Protein AF-A0A7W0R2A3-F1 (afdb_monomer_lite)

Radius of gyration: 16.64 Å; chains: 1; bounding box: 38×37×46 Å

Secondary structure (DSSP, 8-state):
-B-SGGGGSS-B--EEEE-S----GGGSS----EEEEEEETTTTEEEEEEBTTEEEEEE-S--SEEEETTEESSS--EEEEEE--TT-BEEEEE-S---TTS-EEEEEEETTTEEEEEEE-TTS---S-------HHHHHHHHTT------S-----B-EEE-

Sequence (163 aa):
YDITGANEQDPVKVGYWNIDEVRPSIDGGMRCTAHVFDIHQKEGIMTIAFYNGGVRVVDLKGLVGVSLGETQLSGGMKQIGFYQFSDSDSWAAKTPKIARDGDFFLYGNDLSRGMDIYHFDAGGEKSKNKGRFMSPTEAELYLSKNVGEIPADYEMVCLIPQR

Foldseek 3Di:
DDCPDPCVVPPDDFEDEDEQDDDDPPPVQAWQDWADKDAPPVLQWIWTQGAQFGIWIKRNLFQGAYYYAQRGQLTHIGTQEGDGDNRFGWRDWDWPDADPLRWTWIWTQGPPPGTWIWTDDSPPDDDPDPHHPDDPVRSVVSSVPDRDDDDDDDDHDYTHTDD

pLDDT: mean 70.13, std 18.55, range [33.22, 94.44]

Structure (mmCIF, N/CA/C/O backbone):
data_AF-A0A7W0R2A3-F1
#
_entry.id   AF-A0A7W0R2A3-F1
#
loop_
_atom_site.group_PDB
_atom_site.id
_atom_site.type_symbol
_atom_site.label_atom_id
_atom_site.label_alt_id
_atom_site.label_comp_id
_atom_site.label_asym_id
_atom_site.label_entity_id
_atom_site.label_seq_id
_atom_site.pdbx_PDB_ins_code
_atom_site.Cartn_x
_atom_site.Cartn_y
_atom_site.Cartn_z
_atom_site.occupancy
_atom_site.B_iso_or_equiv
_atom_site.auth_seq_id
_atom_site.auth_comp_id
_atom_site.auth_asym_id
_atom_site.auth_atom_id
_atom_site.pdbx_PDB_model_num
ATOM 1 N N . TYR A 1 1 ? -9.189 9.585 7.721 1.00 73.19 1 TYR A N 1
ATOM 2 C CA . TYR A 1 1 ? -10.124 10.443 8.470 1.00 73.19 1 TYR A CA 1
ATOM 3 C C . TYR A 1 1 ? -11.335 9.602 8.821 1.00 73.19 1 TYR A C 1
ATOM 5 O O . TYR A 1 1 ? -11.698 8.761 8.007 1.00 73.19 1 TYR A O 1
ATOM 13 N N . ASP A 1 2 ? -11.892 9.775 10.015 1.00 74.00 2 ASP A N 1
ATOM 14 C CA . ASP A 1 2 ? -13.226 9.287 10.355 1.00 74.00 2 ASP A CA 1
ATOM 15 C C . ASP A 1 2 ? -14.247 10.320 9.876 1.00 74.00 2 ASP A C 1
ATOM 17 O O . ASP A 1 2 ? -14.103 11.513 10.142 1.00 74.00 2 ASP A O 1
ATOM 21 N N . ILE A 1 3 ? -15.224 9.834 9.121 1.00 74.94 3 ILE A N 1
ATOM 22 C CA . ILE A 1 3 ? -16.306 10.611 8.514 1.00 74.94 3 ILE A CA 1
ATOM 23 C C . ILE A 1 3 ? -17.668 9.995 8.848 1.00 74.94 3 ILE A C 1
ATOM 25 O O . ILE A 1 3 ? -18.606 10.125 8.076 1.00 74.94 3 ILE A O 1
ATOM 29 N N . THR A 1 4 ? -17.772 9.235 9.939 1.00 76.38 4 THR A N 1
ATOM 30 C CA . THR A 1 4 ? -19.012 8.543 10.310 1.00 76.38 4 THR A CA 1
ATOM 31 C C . THR A 1 4 ? -19.891 9.395 11.230 1.00 76.38 4 THR A C 1
ATOM 33 O O . THR A 1 4 ? -19.407 10.080 12.132 1.00 76.38 4 THR A O 1
ATOM 36 N N . GLY A 1 5 ? -21.212 9.346 11.029 1.00 83.56 5 GLY A N 1
ATOM 37 C CA . GLY A 1 5 ? -22.185 9.983 11.921 1.00 83.56 5 GLY A CA 1
ATOM 38 C C . GLY A 1 5 ? -22.007 11.501 12.009 1.00 83.56 5 GLY A C 1
ATOM 39 O O . GLY A 1 5 ? -22.050 12.198 11.001 1.00 83.56 5 GLY A O 1
ATOM 40 N N . ALA A 1 6 ? -21.797 12.026 13.221 1.00 80.12 6 ALA A N 1
ATOM 41 C CA . ALA A 1 6 ? -21.587 13.462 13.433 1.00 80.12 6 ALA A CA 1
ATOM 42 C C . ALA A 1 6 ? -20.321 13.999 12.731 1.00 80.12 6 ALA A C 1
ATOM 44 O O . ALA A 1 6 ? -20.262 15.186 12.415 1.00 80.12 6 ALA A O 1
ATOM 45 N N . ASN A 1 7 ? -19.353 13.125 12.429 1.00 71.81 7 ASN A N 1
ATOM 46 C CA . ASN A 1 7 ? -18.084 13.481 11.790 1.00 71.81 7 ASN A CA 1
ATOM 47 C C . ASN A 1 7 ? -18.205 13.623 10.258 1.00 71.81 7 ASN A C 1
ATOM 49 O O . ASN A 1 7 ? -17.222 13.937 9.593 1.00 71.81 7 ASN A O 1
ATOM 53 N N . GLU A 1 8 ? -19.393 13.413 9.672 1.00 77.62 8 GLU A N 1
ATOM 54 C CA . GLU A 1 8 ? -19.632 13.640 8.236 1.00 77.62 8 GLU A CA 1
ATOM 55 C C . GLU A 1 8 ? -19.417 15.107 7.831 1.00 77.62 8 GLU A C 1
ATOM 57 O O . GLU A 1 8 ? -18.939 15.380 6.730 1.00 77.62 8 GLU A O 1
ATOM 62 N N . GLN A 1 9 ? -19.757 16.054 8.715 1.00 81.81 9 GLN A N 1
ATOM 63 C CA . GLN A 1 9 ? -19.600 17.496 8.467 1.00 81.81 9 GLN A CA 1
ATOM 64 C C . GLN A 1 9 ? -18.312 18.080 9.060 1.00 81.81 9 GLN A C 1
ATOM 66 O O . GLN A 1 9 ? -17.914 19.175 8.666 1.00 81.81 9 GLN A O 1
ATOM 71 N N . ASP A 1 10 ? -17.655 17.349 9.963 1.00 78.81 10 ASP A N 1
ATOM 72 C CA . ASP A 1 10 ? -16.367 17.724 10.553 1.00 78.81 10 ASP A CA 1
ATOM 73 C C . ASP A 1 10 ? -15.427 16.501 10.626 1.00 78.81 10 ASP A C 1
ATOM 75 O O . ASP A 1 10 ? -15.347 15.822 11.655 1.00 78.81 10 ASP A O 1
ATOM 79 N N . PRO A 1 11 ? -14.758 16.147 9.509 1.00 76.25 11 PRO A N 1
ATOM 80 C CA . PRO A 1 11 ? -13.908 14.963 9.430 1.00 76.25 11 PRO A CA 1
ATOM 81 C C . PRO A 1 11 ? -12.751 14.975 10.432 1.00 76.25 11 PRO A C 1
ATOM 83 O O . PRO A 1 11 ? -11.887 15.855 10.410 1.00 76.25 11 PRO A O 1
ATOM 86 N N . VAL A 1 12 ? -12.623 13.906 11.218 1.00 73.50 12 VAL A N 1
ATOM 87 C CA . VAL A 1 12 ? -11.567 13.789 12.235 1.00 73.50 12 VAL A CA 1
ATOM 88 C C . VAL A 1 12 ? -10.385 12.986 11.696 1.00 73.50 12 VAL A C 1
ATOM 90 O O . VAL A 1 12 ? -10.528 11.867 11.194 1.00 73.50 12 VAL A O 1
ATOM 93 N N . LYS A 1 13 ? -9.163 13.522 11.785 1.00 71.31 13 LYS A N 1
ATOM 94 C CA . LYS A 1 13 ? -7.964 12.776 11.367 1.00 71.31 13 LYS A CA 1
ATOM 95 C C . LYS A 1 13 ? -7.641 11.679 12.387 1.00 71.31 13 LYS A C 1
ATOM 97 O O . LYS A 1 13 ? -7.123 11.964 13.454 1.00 71.31 13 LYS A O 1
ATOM 102 N N . VAL A 1 14 ? -7.886 10.422 12.019 1.00 74.81 14 VAL A N 1
ATOM 103 C CA . VAL A 1 14 ? -7.613 9.252 12.882 1.00 74.81 14 VAL A CA 1
ATOM 104 C C . VAL A 1 14 ? -6.273 8.563 12.615 1.00 74.81 14 VAL A C 1
ATOM 106 O O . VAL A 1 14 ? -5.756 7.860 13.476 1.00 74.81 14 VAL A O 1
ATOM 109 N N . GLY A 1 15 ? -5.688 8.762 11.435 1.00 71.56 15 GLY A N 1
ATOM 110 C CA . GLY A 1 15 ? -4.447 8.093 11.075 1.00 71.56 15 GLY A CA 1
ATOM 111 C C . GLY A 1 15 ? -3.785 8.656 9.830 1.00 71.56 15 GLY A C 1
ATOM 112 O O . GLY A 1 15 ? -4.343 9.511 9.129 1.00 71.56 15 GLY A O 1
ATOM 113 N N . TYR A 1 16 ? -2.561 8.202 9.600 1.00 74.44 16 TYR A N 1
ATOM 114 C CA . TYR A 1 16 ? -1.698 8.641 8.518 1.00 74.44 16 TYR A CA 1
ATOM 115 C C . TYR A 1 16 ? -0.699 7.546 8.162 1.00 74.44 16 TYR A C 1
ATOM 117 O O . TYR A 1 16 ? -0.068 6.974 9.047 1.00 74.44 16 TYR A O 1
ATOM 125 N N . TRP A 1 17 ? -0.537 7.291 6.869 1.00 81.56 17 TRP A N 1
ATOM 126 C CA . TRP A 1 17 ? 0.492 6.403 6.352 1.00 81.56 17 TRP A CA 1
ATOM 127 C C . TRP A 1 17 ? 1.137 7.028 5.123 1.00 81.56 17 TRP A C 1
ATOM 129 O O . TRP A 1 17 ? 0.433 7.578 4.277 1.00 81.56 17 TRP A O 1
ATOM 139 N N . ASN A 1 18 ? 2.458 6.915 5.037 1.00 73.06 18 ASN A N 1
ATOM 140 C CA . ASN A 1 18 ? 3.249 7.195 3.841 1.00 73.06 18 ASN A CA 1
ATOM 141 C C . ASN A 1 18 ? 4.201 6.036 3.588 1.00 73.06 18 ASN A C 1
ATOM 143 O O . ASN A 1 18 ? 4.494 5.286 4.511 1.00 73.06 18 ASN A O 1
ATOM 147 N N . ILE A 1 19 ? 4.770 5.962 2.388 1.00 72.38 19 ILE A N 1
ATOM 148 C CA . ILE A 1 19 ? 6.002 5.200 2.170 1.00 72.38 19 ILE A CA 1
ATOM 149 C C . ILE A 1 19 ? 7.168 5.828 2.951 1.00 72.38 19 ILE A C 1
ATOM 151 O O . ILE A 1 19 ? 7.167 7.023 3.250 1.00 72.38 19 ILE A O 1
ATOM 155 N N . ASP A 1 20 ? 8.157 5.010 3.275 1.00 67.75 20 ASP A N 1
ATOM 156 C CA . ASP A 1 20 ? 9.419 5.387 3.920 1.00 67.75 20 ASP A CA 1
ATOM 157 C C . ASP A 1 20 ? 10.455 5.974 2.941 1.00 67.75 20 ASP A C 1
ATOM 159 O O . ASP A 1 20 ? 11.495 6.483 3.353 1.00 67.75 20 ASP A O 1
ATOM 163 N N . GLU A 1 21 ? 10.150 5.978 1.641 1.00 61.59 21 GLU A N 1
ATOM 164 C CA . GLU A 1 21 ? 10.982 6.597 0.613 1.00 61.59 21 GLU A CA 1
ATOM 165 C C . GLU A 1 21 ? 10.860 8.132 0.647 1.00 61.59 21 GLU A C 1
ATOM 167 O O . GLU A 1 21 ? 9.856 8.715 0.224 1.00 61.59 21 GLU A O 1
ATOM 172 N N . VAL A 1 22 ? 11.920 8.804 1.101 1.00 52.59 22 VAL A N 1
ATOM 173 C CA . VAL A 1 22 ? 12.036 10.268 1.081 1.00 52.59 22 VAL A CA 1
ATOM 174 C C . VAL A 1 22 ? 13.081 10.669 0.045 1.00 52.59 22 VAL A C 1
ATOM 176 O O . VAL A 1 22 ? 14.281 10.564 0.293 1.00 52.59 22 VAL A O 1
ATOM 179 N N . ARG A 1 23 ? 12.638 11.164 -1.117 1.00 49.84 23 ARG A N 1
ATOM 180 C CA . ARG A 1 23 ? 13.531 11.752 -2.128 1.00 49.84 23 ARG A CA 1
ATOM 181 C C . ARG A 1 23 ? 13.087 13.156 -2.531 1.00 49.84 23 ARG A C 1
ATOM 183 O O . ARG A 1 23 ? 11.888 13.387 -2.692 1.00 49.84 23 ARG A O 1
ATOM 190 N N . PRO A 1 24 ? 14.028 14.100 -2.710 1.00 43.16 24 PRO A N 1
ATOM 191 C CA . PRO A 1 24 ? 13.712 15.433 -3.203 1.00 43.16 24 PRO A CA 1
ATOM 192 C C . PRO A 1 24 ? 13.051 15.372 -4.591 1.00 43.16 24 PRO A C 1
ATOM 194 O O . PRO A 1 24 ? 13.579 14.749 -5.508 1.00 43.16 24 PRO A O 1
ATOM 197 N N . SER A 1 25 ? 11.923 16.062 -4.774 1.00 44.00 25 SER A N 1
ATOM 198 C CA . SER A 1 25 ? 11.195 16.138 -6.056 1.00 44.00 25 SER A CA 1
ATOM 199 C C . SER A 1 25 ? 11.831 17.100 -7.076 1.00 44.00 25 SER A C 1
ATOM 201 O O . SER A 1 25 ? 11.170 17.529 -8.020 1.00 44.00 25 SER A O 1
ATOM 203 N N . ILE A 1 26 ? 13.073 17.533 -6.842 1.00 43.75 26 ILE A N 1
ATOM 204 C CA . ILE A 1 26 ? 13.687 18.708 -7.487 1.00 43.75 26 ILE A CA 1
ATOM 205 C C . ILE A 1 26 ? 14.322 18.422 -8.852 1.00 43.75 26 ILE A C 1
ATOM 207 O O . ILE A 1 26 ? 14.572 19.368 -9.592 1.00 43.75 26 ILE A O 1
ATOM 211 N N . ASP A 1 27 ? 14.466 17.158 -9.256 1.00 43.62 27 ASP A N 1
ATOM 212 C CA . ASP A 1 27 ? 15.236 16.811 -10.462 1.00 43.62 27 ASP A CA 1
ATOM 213 C C . ASP A 1 27 ? 14.366 16.480 -11.689 1.00 43.62 27 ASP A C 1
ATOM 215 O O . ASP A 1 27 ? 14.769 15.729 -12.573 1.00 43.62 27 ASP A O 1
ATOM 219 N N . GLY A 1 28 ? 13.142 17.014 -11.764 1.00 48.25 28 GLY A N 1
ATOM 220 C CA . GLY A 1 28 ? 12.294 16.959 -12.969 1.00 48.25 28 GLY A CA 1
ATOM 221 C C . GLY A 1 28 ? 11.779 15.571 -13.392 1.00 48.25 28 GLY A C 1
ATOM 222 O O . GLY A 1 28 ? 10.901 15.502 -14.251 1.00 48.25 28 GLY A O 1
ATOM 223 N N . GLY A 1 29 ? 12.263 14.486 -12.778 1.00 48.59 29 GLY A N 1
ATOM 224 C CA . GLY A 1 29 ? 11.897 13.101 -13.103 1.00 48.59 29 GLY A CA 1
ATOM 225 C C . GLY A 1 29 ? 11.368 12.263 -11.935 1.00 48.59 29 GLY A C 1
ATOM 226 O O . GLY A 1 29 ? 10.671 11.282 -12.173 1.00 48.59 29 GLY A O 1
ATOM 227 N N . MET A 1 30 ? 11.626 12.644 -10.678 1.00 51.62 30 MET A N 1
ATOM 228 C CA . MET A 1 30 ? 11.216 11.840 -9.519 1.00 51.62 30 MET A CA 1
ATOM 229 C C . MET A 1 30 ? 9.936 12.371 -8.868 1.00 51.62 30 MET A C 1
ATOM 231 O O . MET A 1 30 ? 9.911 13.427 -8.236 1.00 51.62 30 MET A O 1
ATOM 235 N N . ARG A 1 31 ? 8.855 11.610 -9.030 1.00 60.78 31 ARG A N 1
ATOM 236 C CA . ARG A 1 31 ? 7.541 11.812 -8.408 1.00 60.78 31 ARG A CA 1
ATOM 237 C C . ARG A 1 31 ? 7.316 10.649 -7.455 1.00 60.78 31 ARG A C 1
ATOM 239 O O . ARG A 1 31 ? 7.320 9.539 -7.948 1.00 60.78 31 ARG A O 1
ATOM 246 N N . CYS A 1 32 ? 7.086 10.881 -6.161 1.00 62.41 32 CYS A N 1
ATOM 247 C CA . CYS A 1 32 ? 6.665 9.844 -5.196 1.00 62.41 32 CYS A CA 1
ATOM 248 C C . CYS A 1 32 ? 5.144 9.872 -4.972 1.00 62.41 32 CYS A C 1
ATOM 250 O O . CYS A 1 32 ? 4.642 9.623 -3.876 1.00 62.41 32 CYS A O 1
ATOM 252 N N . THR A 1 33 ? 4.393 10.277 -5.995 1.00 72.31 33 THR A N 1
ATOM 253 C CA . THR A 1 33 ? 2.943 10.426 -5.902 1.00 72.31 33 THR A CA 1
ATOM 254 C C . THR A 1 33 ? 2.290 9.055 -6.023 1.00 72.31 33 THR A C 1
ATOM 256 O O . THR A 1 33 ? 2.480 8.361 -7.022 1.00 72.31 33 THR A O 1
ATOM 259 N N . ALA A 1 34 ? 1.501 8.686 -5.013 1.00 72.56 34 ALA A N 1
ATOM 260 C CA . ALA A 1 34 ? 0.551 7.587 -5.111 1.00 72.56 34 ALA A CA 1
ATOM 261 C C . ALA A 1 34 ? -0.397 7.845 -6.285 1.00 72.56 34 ALA A C 1
ATOM 263 O O . ALA A 1 34 ? -1.007 8.915 -6.343 1.00 72.56 34 ALA A O 1
ATOM 264 N N . HIS A 1 35 ? -0.524 6.891 -7.207 1.00 80.88 35 HIS A N 1
ATOM 265 C CA . HIS A 1 35 ? -1.341 7.099 -8.398 1.00 80.88 35 HIS A CA 1
ATOM 266 C C . HIS A 1 35 ? -2.691 6.387 -8.312 1.00 80.88 35 HIS A C 1
ATOM 268 O O . HIS A 1 35 ? -3.720 7.041 -8.147 1.00 80.88 35 HIS A O 1
ATOM 274 N N . VAL A 1 36 ? -2.704 5.055 -8.353 1.00 87.75 36 VAL A N 1
ATOM 275 C CA . VAL A 1 36 ? -3.933 4.269 -8.196 1.00 87.75 36 VAL A CA 1
ATOM 276 C C . VAL A 1 36 ? -3.749 3.235 -7.097 1.00 87.75 36 VAL A C 1
ATOM 278 O O . VAL A 1 36 ? -2.790 2.459 -7.111 1.00 87.75 36 VAL A O 1
ATOM 281 N N . PHE A 1 37 ? -4.711 3.201 -6.174 1.00 89.38 37 PHE A N 1
ATOM 282 C CA . PHE A 1 37 ? -4.833 2.154 -5.170 1.00 89.38 37 PHE A CA 1
ATOM 283 C C . PHE A 1 37 ? -6.075 1.285 -5.400 1.00 89.38 37 PHE A C 1
ATOM 285 O O . PHE A 1 37 ? -6.979 1.624 -6.171 1.00 89.38 37 PHE A O 1
ATOM 292 N N . ASP A 1 38 ? -6.098 0.125 -4.762 1.00 92.75 38 ASP A N 1
ATOM 293 C CA . ASP A 1 38 ? -7.257 -0.751 -4.633 1.00 92.75 38 ASP A CA 1
ATOM 294 C C . ASP A 1 38 ? -7.425 -1.168 -3.179 1.00 92.75 38 ASP A C 1
ATOM 296 O O . ASP A 1 38 ? -6.425 -1.371 -2.494 1.00 92.75 38 ASP A O 1
ATOM 300 N N . ILE A 1 39 ? -8.665 -1.290 -2.708 1.00 91.69 39 ILE A N 1
ATOM 301 C CA . ILE A 1 39 ? -8.965 -1.684 -1.327 1.00 91.69 39 ILE A CA 1
ATOM 302 C C . ILE A 1 39 ? -9.792 -2.967 -1.330 1.00 91.69 39 ILE A C 1
ATOM 304 O O . ILE A 1 39 ? -10.970 -2.987 -1.688 1.00 91.69 39 ILE A O 1
ATOM 308 N N . HIS A 1 40 ? -9.191 -4.022 -0.797 1.00 90.75 40 HIS A N 1
ATOM 309 C CA . HIS A 1 40 ? -9.802 -5.316 -0.532 1.00 90.75 40 HIS A CA 1
ATOM 310 C C . HIS A 1 40 ? -10.346 -5.320 0.896 1.00 90.75 40 HIS A C 1
ATOM 312 O O . HIS A 1 40 ? -9.696 -5.764 1.843 1.00 90.75 40 HIS A O 1
ATOM 318 N N . GLN A 1 41 ? -11.540 -4.744 1.062 1.00 84.94 41 GLN A N 1
ATOM 319 C CA . GLN A 1 41 ? -12.124 -4.470 2.381 1.00 84.94 41 GLN A CA 1
ATOM 320 C C . GLN A 1 41 ? -12.284 -5.720 3.257 1.00 84.94 41 GLN A C 1
ATOM 322 O O . GLN A 1 41 ? -12.081 -5.640 4.465 1.00 84.94 41 GLN A O 1
ATOM 327 N N . LYS A 1 42 ? -12.642 -6.871 2.669 1.00 84.62 42 LYS A N 1
ATOM 328 C CA . LYS A 1 42 ? -12.840 -8.123 3.421 1.00 84.62 42 LYS A CA 1
ATOM 329 C C . LYS A 1 42 ? -11.528 -8.645 4.000 1.00 84.62 42 LYS A C 1
ATOM 331 O O . LYS A 1 42 ? -11.502 -9.158 5.114 1.00 84.62 42 LYS A O 1
ATOM 336 N N . GLU A 1 43 ? -10.452 -8.504 3.241 1.00 87.75 43 GLU A N 1
ATOM 337 C CA . GLU A 1 43 ? -9.113 -8.958 3.596 1.00 87.75 43 GLU A CA 1
ATOM 338 C C . GLU A 1 43 ? -8.358 -7.917 4.436 1.00 87.75 43 GLU A C 1
ATOM 340 O O . GLU A 1 43 ? -7.400 -8.265 5.132 1.00 87.75 43 GLU A O 1
ATOM 345 N N . GLY A 1 44 ? -8.822 -6.663 4.416 1.00 89.44 44 GLY A N 1
ATOM 346 C CA . GLY A 1 44 ? -8.173 -5.529 5.064 1.00 89.44 44 GLY A CA 1
ATOM 347 C C . GLY A 1 44 ? -6.864 -5.155 4.377 1.00 89.44 44 GLY A C 1
ATOM 348 O O . GLY A 1 44 ? -5.919 -4.792 5.061 1.00 89.44 44 GLY A O 1
ATOM 349 N N . ILE A 1 45 ? -6.789 -5.283 3.051 1.00 90.88 45 ILE A N 1
ATOM 350 C CA . ILE A 1 45 ? -5.576 -5.028 2.265 1.00 90.88 45 ILE A CA 1
ATOM 351 C C . ILE A 1 45 ? -5.808 -3.864 1.309 1.00 90.88 45 ILE A C 1
ATOM 353 O O . ILE A 1 45 ? -6.863 -3.766 0.685 1.00 90.88 45 ILE A O 1
ATOM 357 N N . MET A 1 46 ? -4.801 -3.013 1.160 1.00 92.81 46 MET A N 1
ATOM 358 C CA . MET A 1 46 ? -4.698 -2.043 0.082 1.00 92.81 46 MET A CA 1
ATOM 359 C C . MET A 1 46 ? -3.497 -2.373 -0.795 1.00 92.81 46 MET A C 1
ATOM 361 O O . MET A 1 46 ? -2.399 -2.593 -0.289 1.00 92.81 46 MET A O 1
ATOM 365 N N . THR A 1 47 ? -3.681 -2.364 -2.109 1.00 94.44 47 THR A N 1
ATOM 366 C CA . THR A 1 47 ? -2.571 -2.363 -3.068 1.00 94.44 47 THR A CA 1
ATOM 367 C C . THR A 1 47 ? -2.447 -0.975 -3.657 1.00 94.44 47 THR A C 1
ATOM 369 O O . THR A 1 47 ? -3.454 -0.314 -3.897 1.00 94.44 47 THR A O 1
ATOM 372 N N . ILE A 1 48 ? -1.231 -0.497 -3.877 1.00 92.94 48 ILE A N 1
ATOM 373 C CA . ILE A 1 48 ? -1.016 0.867 -4.359 1.00 92.94 48 ILE A CA 1
ATOM 374 C C . ILE A 1 48 ? 0.215 0.937 -5.250 1.00 92.94 48 ILE A C 1
ATOM 376 O O . ILE A 1 48 ? 1.232 0.301 -4.975 1.00 92.94 48 ILE A O 1
ATOM 380 N N . ALA A 1 49 ? 0.100 1.705 -6.329 1.00 91.06 49 ALA A N 1
ATOM 381 C CA . ALA A 1 49 ? 1.217 2.048 -7.192 1.00 91.06 49 ALA A CA 1
ATOM 382 C C . ALA A 1 49 ? 1.702 3.470 -6.912 1.00 91.06 49 ALA A C 1
ATOM 384 O O . ALA A 1 49 ? 0.906 4.392 -6.698 1.00 91.06 49 ALA A O 1
ATOM 385 N N . PHE A 1 50 ? 3.016 3.627 -6.962 1.00 85.12 50 PHE A N 1
ATOM 386 C CA . PHE A 1 50 ? 3.714 4.893 -6.882 1.00 85.12 50 PHE A CA 1
ATOM 387 C C . PHE A 1 50 ? 4.572 5.071 -8.130 1.00 85.12 50 PHE A C 1
ATOM 389 O O . PHE A 1 50 ? 5.322 4.174 -8.526 1.00 85.12 50 PHE A O 1
ATOM 396 N N . TYR A 1 51 ? 4.555 6.281 -8.678 1.00 80.38 51 TYR A N 1
ATOM 397 C CA . TYR A 1 51 ? 5.662 6.730 -9.514 1.00 80.38 51 TYR A CA 1
ATOM 398 C C . TYR A 1 51 ? 6.950 6.668 -8.688 1.00 80.38 51 TYR A C 1
ATOM 400 O O . TYR A 1 51 ? 6.916 6.973 -7.494 1.00 80.38 51 TYR A O 1
ATOM 408 N N . ASN A 1 52 ? 8.058 6.201 -9.270 1.00 74.25 52 ASN A N 1
ATOM 409 C CA . ASN A 1 52 ? 9.375 6.010 -8.627 1.00 74.25 52 ASN A CA 1
ATOM 410 C C . ASN A 1 52 ? 9.425 5.114 -7.382 1.00 74.25 52 ASN A C 1
ATOM 412 O O . ASN A 1 52 ? 10.510 4.713 -6.982 1.00 74.25 52 ASN A O 1
ATOM 416 N N . GLY A 1 53 ? 8.282 4.761 -6.799 1.00 74.50 53 GLY A N 1
ATOM 417 C CA . GLY A 1 53 ? 8.131 3.938 -5.607 1.00 74.50 53 GLY A CA 1
ATOM 418 C C . GLY A 1 53 ? 7.535 2.565 -5.904 1.00 74.50 53 GLY A C 1
ATOM 419 O O . GLY A 1 53 ? 7.172 1.867 -4.969 1.00 74.50 53 GLY A O 1
ATOM 420 N N . GLY A 1 54 ? 7.401 2.174 -7.174 1.00 84.94 54 GLY A N 1
ATOM 421 C CA . GLY A 1 54 ? 6.939 0.842 -7.572 1.00 84.94 54 GLY A CA 1
ATOM 422 C C . GLY A 1 54 ? 5.559 0.483 -7.022 1.00 84.94 54 GLY A C 1
ATOM 423 O O . GLY A 1 54 ? 4.640 1.305 -7.009 1.00 84.94 54 GLY A O 1
ATOM 424 N N . VAL A 1 55 ? 5.405 -0.760 -6.571 1.00 90.62 55 VAL A N 1
ATOM 425 C CA . VAL A 1 55 ? 4.137 -1.284 -6.046 1.00 90.62 55 VAL A CA 1
ATOM 426 C C . VAL A 1 55 ? 4.263 -1.643 -4.572 1.00 90.62 55 VAL A C 1
ATOM 428 O O . VAL A 1 55 ? 5.286 -2.183 -4.143 1.00 90.62 55 VAL A O 1
ATOM 431 N N . ARG A 1 56 ? 3.220 -1.349 -3.790 1.00 90.62 56 ARG A N 1
ATOM 432 C CA . ARG A 1 56 ? 3.135 -1.638 -2.351 1.00 90.62 56 ARG A CA 1
ATOM 433 C C . ARG A 1 56 ? 1.855 -2.404 -2.016 1.00 90.62 56 ARG A C 1
ATOM 435 O O . ARG A 1 56 ? 0.817 -2.229 -2.660 1.00 90.62 56 ARG A O 1
ATOM 442 N N . VAL A 1 57 ? 1.934 -3.199 -0.958 1.00 92.06 57 VAL A N 1
ATOM 443 C CA . VAL A 1 57 ? 0.826 -3.886 -0.293 1.00 92.06 57 VAL A CA 1
ATOM 444 C C . VAL A 1 57 ? 0.788 -3.401 1.149 1.00 92.06 57 VAL A C 1
ATOM 446 O O . VAL A 1 57 ? 1.801 -3.441 1.849 1.00 92.06 57 VAL A O 1
ATOM 449 N N . VAL A 1 58 ? -0.375 -2.940 1.593 1.00 90.44 58 VAL A N 1
ATOM 450 C CA . VAL A 1 58 ? -0.579 -2.310 2.896 1.00 90.44 58 VAL A CA 1
ATOM 451 C C . VAL A 1 58 ? -1.707 -3.021 3.639 1.00 90.44 58 VAL A C 1
ATOM 453 O O . VAL A 1 58 ? -2.802 -3.187 3.107 1.00 90.44 58 VAL A O 1
ATOM 456 N N . ASP A 1 59 ? -1.450 -3.420 4.878 1.00 89.12 59 ASP A N 1
ATOM 457 C CA . ASP A 1 59 ? -2.454 -3.879 5.831 1.00 89.12 59 ASP A CA 1
ATOM 458 C C . ASP A 1 59 ? -3.206 -2.677 6.424 1.00 89.12 59 ASP A C 1
ATOM 460 O O . ASP A 1 59 ? -2.616 -1.768 7.017 1.00 89.12 59 ASP A O 1
ATOM 464 N N . LEU A 1 60 ? -4.527 -2.686 6.260 1.00 85.69 60 LEU A N 1
ATOM 465 C CA . LEU A 1 60 ? -5.461 -1.668 6.730 1.00 85.69 60 LEU A CA 1
ATOM 466 C C . LEU A 1 60 ? -6.094 -2.000 8.090 1.00 85.69 60 LEU A C 1
ATOM 468 O O . LEU A 1 60 ? -6.903 -1.218 8.589 1.00 85.69 60 LEU A O 1
ATOM 472 N N . LYS A 1 61 ? -5.779 -3.143 8.709 1.00 80.81 61 LYS A N 1
ATOM 473 C CA . LYS A 1 61 ? -6.433 -3.590 9.958 1.00 80.81 61 LYS A CA 1
ATOM 474 C C . LYS A 1 61 ? -6.131 -2.701 11.164 1.00 80.81 61 LYS A C 1
ATOM 476 O O . LYS A 1 61 ? -6.887 -2.726 12.134 1.00 80.81 61 LYS A O 1
ATOM 481 N N . GLY A 1 62 ? -5.075 -1.892 11.102 1.00 74.56 62 GLY A N 1
ATOM 482 C CA . GLY A 1 62 ? -4.827 -0.789 12.028 1.00 74.56 62 GLY A CA 1
ATOM 483 C C . GLY A 1 62 ? -5.010 0.552 11.326 1.00 74.56 62 GLY A C 1
ATOM 484 O O . GLY A 1 62 ? -4.060 1.072 10.783 1.00 74.56 62 GLY A O 1
ATOM 485 N N . LEU A 1 63 ? -6.198 1.158 11.304 1.00 71.62 63 LEU A N 1
ATOM 486 C CA . LEU A 1 63 ? -6.363 2.466 10.631 1.00 71.62 63 LEU A CA 1
ATOM 487 C C . LEU A 1 63 ? -5.863 3.659 11.454 1.00 71.62 63 LEU A C 1
ATOM 489 O O . LEU A 1 63 ? -5.630 4.737 10.906 1.00 71.62 63 LEU A O 1
ATOM 493 N N . VAL A 1 64 ? -5.763 3.483 12.770 1.00 76.69 64 VAL A N 1
ATOM 494 C CA . VAL A 1 64 ? -5.538 4.561 13.732 1.00 76.69 64 VAL A CA 1
ATOM 495 C C . VAL A 1 64 ? -4.059 4.649 14.079 1.00 76.69 64 VAL A C 1
ATOM 497 O O . VAL A 1 64 ? -3.462 3.639 14.444 1.00 76.69 64 VAL A O 1
ATOM 500 N N . GLY A 1 65 ? -3.496 5.853 13.999 1.00 67.06 65 GLY A N 1
ATOM 501 C CA . GLY A 1 65 ? -2.085 6.116 14.288 1.00 67.06 65 GLY A CA 1
ATOM 502 C C . GLY A 1 65 ? -1.280 6.572 13.072 1.00 67.06 65 GLY A C 1
ATOM 503 O O . GLY A 1 65 ? -1.815 6.806 11.986 1.00 67.06 65 GLY A O 1
ATOM 504 N N . VAL A 1 66 ? 0.017 6.765 13.281 1.00 66.38 66 VAL A N 1
ATOM 505 C CA . VAL A 1 66 ? 0.963 7.256 12.276 1.00 66.38 66 VAL A CA 1
ATOM 506 C C . VAL A 1 66 ? 1.935 6.144 11.922 1.00 66.38 66 VAL A C 1
ATOM 508 O O . VAL A 1 66 ? 2.572 5.567 12.800 1.00 66.38 66 VAL A O 1
ATOM 511 N N . SER A 1 67 ? 2.074 5.860 10.634 1.00 73.19 67 SER A N 1
ATOM 512 C CA . SER A 1 67 ? 2.988 4.841 10.123 1.00 73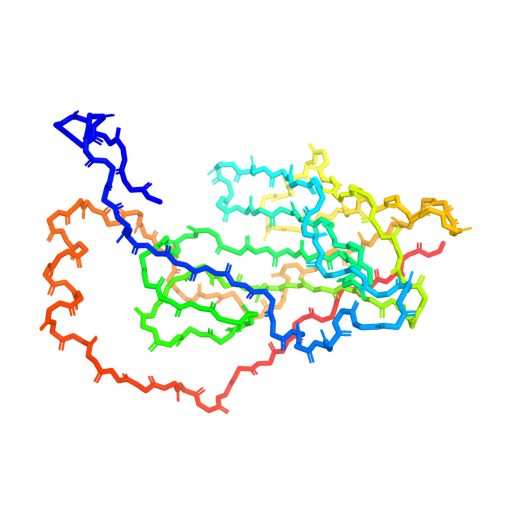.19 67 SER A CA 1
ATOM 513 C C . SER A 1 67 ? 3.771 5.349 8.908 1.00 73.19 67 SER A C 1
ATOM 515 O O . SER A 1 67 ? 3.292 6.203 8.159 1.00 73.19 67 SER A O 1
ATOM 517 N N . LEU A 1 68 ? 4.990 4.848 8.730 1.00 70.06 68 LEU A N 1
ATOM 518 C CA . LEU A 1 68 ? 5.903 5.155 7.627 1.00 70.06 68 LEU A CA 1
ATOM 519 C C . LEU A 1 68 ? 6.439 3.836 7.065 1.00 70.06 68 LEU A C 1
ATOM 521 O O . LEU A 1 68 ? 7.187 3.135 7.740 1.00 70.06 68 LEU A O 1
ATOM 525 N N . GLY A 1 69 ? 6.020 3.476 5.854 1.00 73.12 69 GLY A N 1
ATOM 526 C CA . GLY A 1 69 ? 6.305 2.187 5.240 1.00 73.12 69 GLY A CA 1
ATOM 527 C C . GLY A 1 69 ? 5.817 1.056 6.140 1.00 73.12 69 GLY A C 1
ATOM 528 O O . GLY A 1 69 ? 4.620 0.930 6.420 1.00 73.12 69 GLY A O 1
ATOM 529 N N . GLU A 1 70 ? 6.754 0.235 6.592 1.00 73.44 70 GLU A N 1
ATOM 530 C CA . GLU A 1 70 ? 6.526 -0.867 7.531 1.00 73.44 70 GLU A CA 1
ATOM 531 C C . GLU A 1 70 ? 6.495 -0.443 9.009 1.00 73.44 70 GLU A C 1
ATOM 533 O O . GLU A 1 70 ? 6.020 -1.192 9.867 1.00 73.44 70 GLU A O 1
ATOM 538 N N . THR A 1 71 ? 6.987 0.759 9.316 1.00 67.44 71 THR A N 1
ATOM 539 C CA . THR A 1 71 ? 7.188 1.236 10.684 1.00 67.44 71 THR A CA 1
ATOM 540 C C . THR A 1 71 ? 5.924 1.894 11.225 1.00 67.44 71 THR A C 1
ATOM 542 O O . THR A 1 71 ? 5.457 2.901 10.696 1.00 67.44 71 THR A O 1
ATOM 545 N N . GLN A 1 72 ? 5.394 1.373 12.332 1.00 67.94 72 GLN A N 1
ATOM 546 C CA . GLN A 1 72 ? 4.256 1.960 13.043 1.00 67.94 72 GLN A CA 1
ATOM 547 C C . GLN A 1 72 ? 4.762 2.816 14.212 1.00 67.94 72 GLN A C 1
ATOM 549 O O . GLN A 1 72 ? 5.273 2.283 15.191 1.00 67.94 72 GLN A O 1
ATOM 554 N N . LEU A 1 73 ? 4.615 4.142 14.132 1.00 62.09 73 LEU A N 1
ATOM 555 C CA . LEU A 1 73 ? 5.082 5.078 15.169 1.00 62.09 73 LEU A CA 1
ATOM 556 C C . LEU A 1 73 ? 4.110 5.171 16.352 1.00 62.09 73 LEU A C 1
ATOM 558 O O . LEU A 1 73 ? 4.527 5.321 17.496 1.00 62.09 73 LEU A O 1
ATOM 562 N N . SER A 1 74 ? 2.806 5.101 16.077 1.00 63.75 74 SER A N 1
ATOM 563 C CA . SER A 1 74 ? 1.743 5.140 17.095 1.00 63.75 74 SER A CA 1
ATOM 564 C C . SER A 1 74 ? 0.612 4.150 16.796 1.00 63.75 74 SER A C 1
ATOM 566 O O . SER A 1 74 ? -0.546 4.375 17.145 1.00 63.75 74 SER A O 1
ATOM 568 N N . GLY A 1 75 ? 0.953 3.050 16.115 1.00 73.44 75 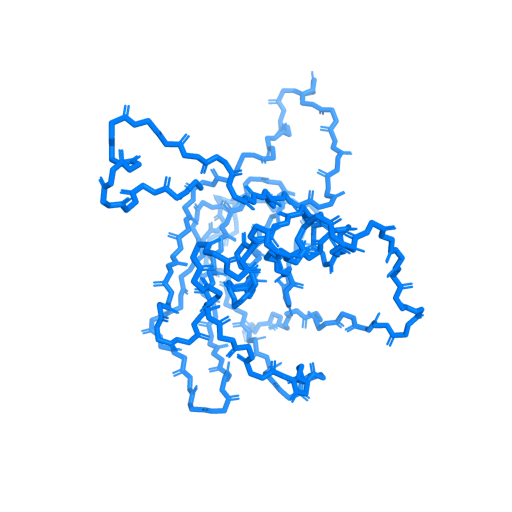GLY A N 1
ATOM 569 C CA . GLY A 1 75 ? -0.003 2.209 15.392 1.00 73.44 75 GLY A CA 1
ATOM 570 C C . GLY A 1 75 ? -0.273 2.750 13.985 1.00 73.44 75 GLY A C 1
ATOM 571 O O . GLY A 1 75 ? 0.372 3.699 13.538 1.00 73.44 75 GLY A O 1
ATOM 572 N N . GLY A 1 76 ? -1.220 2.146 13.275 1.00 78.50 76 GLY A N 1
ATOM 573 C CA . GLY A 1 76 ? -1.632 2.596 11.946 1.00 78.50 76 GLY A CA 1
ATOM 574 C C . GLY A 1 76 ? -1.411 1.547 10.863 1.00 78.50 76 GLY A C 1
ATOM 575 O O . GLY A 1 76 ? -1.128 0.382 11.148 1.00 78.50 76 GLY A O 1
ATOM 576 N N . MET A 1 77 ? -1.653 1.950 9.616 1.00 85.12 77 MET A N 1
ATOM 577 C CA . MET A 1 77 ? -1.598 1.043 8.472 1.00 85.12 77 MET A CA 1
ATOM 578 C C . MET A 1 77 ? -0.157 0.571 8.291 1.00 85.12 77 MET A C 1
ATOM 580 O O . MET A 1 77 ? 0.768 1.342 8.525 1.00 85.12 77 MET A O 1
ATOM 584 N N . LYS A 1 78 ? 0.055 -0.672 7.867 1.00 85.38 78 LYS A N 1
ATOM 585 C CA . LYS A 1 78 ? 1.406 -1.246 7.782 1.00 85.38 78 LYS A CA 1
ATOM 586 C C . LYS A 1 78 ? 1.702 -1.719 6.370 1.00 85.38 78 LYS A C 1
ATOM 588 O O . LYS A 1 78 ? 0.946 -2.520 5.838 1.00 85.38 78 LYS A O 1
ATOM 593 N N . GLN A 1 79 ? 2.805 -1.285 5.765 1.00 86.62 79 GLN A N 1
ATOM 594 C CA . GLN A 1 79 ? 3.298 -1.930 4.548 1.00 86.62 79 GLN A CA 1
ATOM 595 C C . GLN A 1 79 ? 3.730 -3.361 4.879 1.00 86.62 79 GLN A C 1
ATOM 597 O O . GLN A 1 79 ? 4.527 -3.570 5.788 1.00 86.62 79 GLN A O 1
ATOM 602 N N . ILE A 1 80 ? 3.198 -4.334 4.145 1.00 86.75 80 ILE A N 1
ATOM 603 C CA . ILE A 1 80 ? 3.482 -5.765 4.341 1.00 86.75 80 ILE A CA 1
ATOM 604 C C . ILE A 1 80 ? 4.135 -6.416 3.120 1.00 86.75 80 ILE A C 1
ATOM 606 O O . ILE A 1 80 ? 4.503 -7.581 3.171 1.00 86.75 80 ILE A O 1
ATOM 610 N N . GLY A 1 81 ? 4.278 -5.677 2.021 1.00 86.00 81 GLY A N 1
ATOM 611 C CA . GLY A 1 81 ? 5.004 -6.136 0.847 1.00 86.00 81 GLY A CA 1
ATOM 612 C C . GLY A 1 81 ? 5.270 -4.993 -0.116 1.00 86.00 81 GLY A C 1
ATOM 613 O O . GLY A 1 81 ? 4.475 -4.055 -0.224 1.00 86.00 81 GLY A O 1
ATOM 614 N N . PHE A 1 82 ? 6.392 -5.063 -0.821 1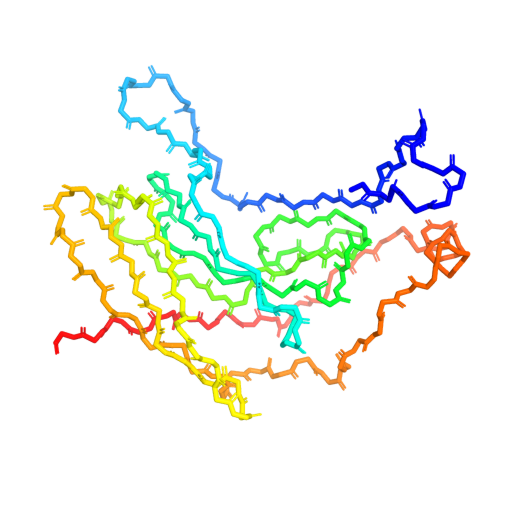.00 86.94 82 PHE A N 1
ATOM 615 C CA . PHE A 1 82 ? 6.711 -4.114 -1.876 1.00 86.94 82 PHE A CA 1
ATOM 616 C C . PHE A 1 82 ? 7.651 -4.699 -2.922 1.00 86.94 82 PHE A C 1
ATOM 618 O O . PHE A 1 82 ? 8.374 -5.662 -2.663 1.00 86.94 82 PHE A O 1
ATOM 625 N N . TYR A 1 83 ? 7.639 -4.081 -4.099 1.00 81.44 83 TYR A N 1
ATOM 626 C CA . TYR A 1 83 ? 8.687 -4.238 -5.095 1.00 81.44 83 TYR A CA 1
ATOM 627 C C . TYR A 1 83 ? 8.951 -2.909 -5.789 1.00 81.44 83 TYR A C 1
ATOM 629 O O . TYR A 1 83 ? 8.026 -2.131 -6.038 1.00 81.44 83 TYR A O 1
ATOM 637 N N . GLN A 1 84 ? 10.217 -2.660 -6.111 1.00 81.50 84 GLN A N 1
ATOM 638 C CA . GLN A 1 84 ? 10.652 -1.466 -6.819 1.00 81.50 84 GLN A CA 1
ATOM 639 C C . GLN A 1 84 ? 11.940 -1.763 -7.589 1.00 81.50 84 GLN A C 1
ATOM 641 O O . GLN A 1 84 ? 12.989 -2.017 -7.003 1.00 81.50 84 GLN A O 1
ATOM 646 N N . PHE A 1 85 ? 11.858 -1.696 -8.913 1.00 73.06 85 PHE A N 1
ATOM 647 C CA . PHE A 1 85 ? 13.018 -1.520 -9.780 1.00 73.06 85 PHE A CA 1
ATOM 648 C C . PHE A 1 85 ? 13.571 -0.094 -9.659 1.00 73.06 85 PHE A C 1
ATOM 650 O O . PHE A 1 85 ? 12.834 0.837 -9.320 1.00 73.06 85 PHE A O 1
ATOM 657 N N . SER A 1 86 ? 14.849 0.093 -9.992 1.00 73.50 86 SER A N 1
ATOM 658 C CA . SER A 1 86 ? 15.521 1.402 -9.978 1.00 73.50 86 SER A CA 1
ATOM 659 C C . SER A 1 86 ? 14.861 2.452 -10.879 1.00 73.50 86 SER A C 1
ATOM 661 O O . SER A 1 86 ? 15.012 3.643 -10.634 1.00 73.50 86 SER A O 1
ATOM 663 N N . ASP A 1 87 ? 14.146 2.005 -11.906 1.00 69.19 87 ASP A N 1
ATOM 664 C CA . ASP A 1 87 ? 13.421 2.780 -12.915 1.00 69.19 87 ASP A CA 1
ATOM 665 C C . ASP A 1 87 ? 11.894 2.592 -12.794 1.00 69.19 87 ASP A C 1
ATOM 667 O O . ASP A 1 87 ? 11.171 2.703 -13.779 1.00 69.19 87 ASP A O 1
ATOM 671 N N . SER A 1 88 ? 11.380 2.230 -11.613 1.00 74.94 88 SER A N 1
ATOM 672 C CA . SER A 1 88 ? 9.936 2.014 -11.437 1.00 74.94 88 SER A CA 1
ATOM 673 C C . SER A 1 88 ? 9.140 3.282 -11.711 1.00 74.94 88 SER A C 1
ATOM 675 O O . SER A 1 88 ? 9.330 4.283 -11.037 1.00 74.94 88 SER A O 1
ATOM 677 N N . ASP A 1 89 ? 8.160 3.219 -12.595 1.00 81.75 89 ASP A N 1
ATOM 678 C CA . ASP A 1 89 ? 7.180 4.273 -12.812 1.00 81.75 89 ASP A CA 1
ATOM 679 C C . ASP A 1 89 ? 5.794 3.634 -12.948 1.00 81.75 89 ASP A C 1
ATOM 681 O O . ASP A 1 89 ? 5.240 3.471 -14.036 1.00 81.75 89 ASP A O 1
ATOM 685 N N . SER A 1 90 ? 5.269 3.157 -11.815 1.00 85.94 90 SER A N 1
ATOM 686 C CA . SER A 1 90 ? 4.049 2.350 -11.766 1.00 85.94 90 SER A CA 1
ATOM 687 C C . SER A 1 90 ? 2.798 3.220 -11.664 1.00 85.94 90 SE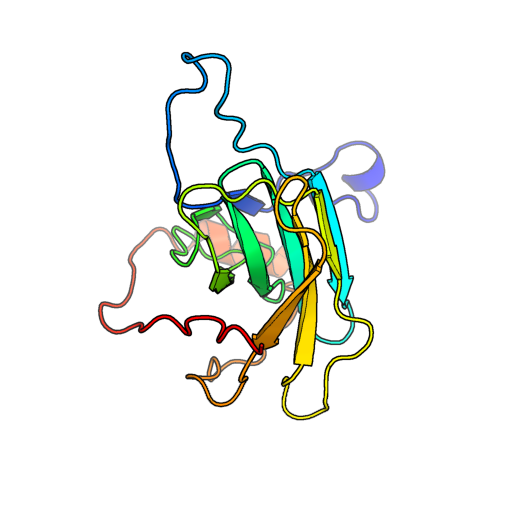R A C 1
ATOM 689 O O . SER A 1 90 ? 2.664 4.047 -10.764 1.00 85.94 90 SER A O 1
ATOM 691 N N . TRP A 1 91 ? 1.843 2.991 -12.564 1.00 87.06 91 TRP A N 1
ATOM 692 C CA . TRP A 1 91 ? 0.586 3.740 -12.634 1.00 87.06 91 TRP A CA 1
ATOM 693 C C . TRP A 1 91 ? -0.524 3.093 -11.794 1.00 87.06 91 TRP A C 1
ATOM 695 O O . TRP A 1 91 ? -1.238 3.777 -11.064 1.00 87.06 91 TRP A O 1
ATOM 705 N N . ALA A 1 92 ? -0.679 1.771 -11.861 1.00 89.94 92 ALA A N 1
ATOM 706 C CA . ALA A 1 92 ? -1.641 1.029 -11.054 1.00 89.94 92 ALA A CA 1
ATOM 707 C C . ALA A 1 92 ? -1.082 -0.320 -10.604 1.00 89.94 92 ALA A C 1
ATOM 709 O O . ALA A 1 92 ? -0.276 -0.942 -11.293 1.00 89.94 92 ALA A O 1
ATOM 710 N N . ALA A 1 93 ? -1.552 -0.765 -9.439 1.00 92.31 93 ALA A N 1
ATOM 711 C CA . ALA A 1 93 ? -1.280 -2.079 -8.878 1.00 92.31 93 ALA A CA 1
ATOM 712 C C . ALA A 1 93 ? -2.607 -2.691 -8.420 1.00 92.31 93 ALA A C 1
ATOM 714 O O . ALA A 1 93 ? -3.271 -2.140 -7.534 1.00 92.31 93 ALA A O 1
ATOM 715 N N . LYS A 1 94 ? -3.018 -3.793 -9.051 1.00 93.19 94 LYS A N 1
ATOM 716 C CA . LYS A 1 94 ? -4.330 -4.423 -8.844 1.00 93.19 94 LYS A CA 1
ATOM 717 C C . LYS A 1 94 ? -4.181 -5.907 -8.550 1.00 93.19 94 LYS A C 1
ATOM 719 O O . LYS A 1 94 ? -3.393 -6.586 -9.202 1.00 93.19 94 LYS A O 1
ATOM 724 N N . THR A 1 95 ? -4.970 -6.420 -7.611 1.00 93.50 95 THR A N 1
ATOM 725 C CA . THR A 1 95 ? -5.098 -7.861 -7.371 1.00 93.50 95 THR A CA 1
ATOM 726 C C . THR A 1 95 ? -6.561 -8.279 -7.534 1.00 93.50 95 THR A C 1
ATOM 728 O O . THR A 1 95 ? -7.399 -7.950 -6.702 1.00 93.50 95 THR A O 1
ATOM 731 N N . PRO A 1 96 ? -6.934 -8.986 -8.616 1.00 89.19 96 PRO A N 1
ATOM 732 C CA . PRO A 1 96 ? -8.328 -9.371 -8.845 1.00 89.19 96 PRO A CA 1
ATOM 733 C C . PRO A 1 96 ? -8.906 -10.273 -7.750 1.00 89.19 96 PRO A C 1
ATOM 735 O O . PRO A 1 96 ? -10.123 -10.321 -7.559 1.00 89.19 96 PRO A O 1
ATOM 738 N N . LYS A 1 97 ? -8.049 -11.038 -7.063 1.00 89.81 97 LYS A N 1
ATOM 739 C CA . LYS A 1 97 ? -8.456 -12.003 -6.048 1.00 89.81 97 LYS A CA 1
ATOM 740 C C . LYS A 1 97 ? -7.334 -12.249 -5.051 1.00 89.81 97 LYS A C 1
ATOM 742 O O . LYS A 1 97 ? -6.202 -12.506 -5.443 1.00 89.81 97 LYS A O 1
ATOM 747 N N . ILE A 1 98 ? -7.716 -12.298 -3.780 1.00 89.62 98 ILE A N 1
ATOM 748 C CA . ILE A 1 98 ? -6.875 -12.771 -2.684 1.00 89.62 98 ILE A CA 1
ATOM 749 C C . ILE A 1 98 ? -7.365 -14.159 -2.265 1.00 89.62 98 ILE A C 1
ATOM 751 O O . ILE A 1 98 ? -8.571 -14.401 -2.131 1.00 89.62 98 ILE A O 1
ATOM 755 N N . ALA A 1 99 ? -6.442 -15.110 -2.152 1.00 88.00 99 ALA A N 1
ATOM 756 C CA . ALA A 1 99 ? -6.733 -16.461 -1.702 1.00 88.00 99 ALA A CA 1
ATOM 757 C C . ALA A 1 99 ? -7.053 -16.484 -0.197 1.00 88.00 99 ALA A C 1
ATOM 759 O O . ALA A 1 99 ? -6.858 -15.515 0.532 1.00 88.00 99 ALA A O 1
ATOM 760 N N . ARG A 1 100 ? -7.619 -17.594 0.291 1.00 82.94 100 ARG A N 1
ATOM 761 C CA . ARG A 1 100 ? -8.084 -17.688 1.691 1.00 82.94 100 ARG A CA 1
ATOM 762 C C . ARG A 1 100 ? -6.947 -17.636 2.710 1.00 82.94 100 ARG A C 1
ATOM 764 O O . ARG A 1 100 ? -7.164 -17.222 3.844 1.00 82.94 100 ARG A O 1
ATOM 771 N N . ASP A 1 101 ? -5.781 -18.120 2.318 1.00 81.62 101 ASP A N 1
ATOM 772 C CA . ASP A 1 101 ? -4.530 -18.058 3.072 1.00 81.62 101 ASP A CA 1
ATOM 773 C C . ASP A 1 101 ? -3.891 -16.663 3.049 1.00 81.62 101 ASP A C 1
ATOM 775 O O . ASP A 1 101 ? -3.075 -16.375 3.928 1.00 81.62 101 ASP A O 1
ATOM 779 N N . GLY A 1 102 ? -4.330 -15.794 2.138 1.00 84.12 102 GLY A N 1
ATOM 780 C CA . GLY A 1 102 ? -3.831 -14.439 1.949 1.00 84.12 102 GLY A CA 1
ATOM 781 C C . GLY A 1 102 ? -2.923 -14.284 0.732 1.00 84.12 102 GLY A C 1
ATOM 782 O O . GLY A 1 102 ? -2.542 -13.152 0.451 1.00 84.12 102 GLY A O 1
ATOM 783 N N . ASP A 1 103 ? -2.600 -15.363 0.015 1.00 88.25 103 ASP A N 1
ATOM 784 C CA . ASP A 1 103 ? -1.730 -15.305 -1.162 1.00 88.25 103 ASP A CA 1
ATOM 785 C C . ASP A 1 103 ? -2.441 -14.624 -2.331 1.00 88.25 103 ASP A C 1
ATOM 787 O O . ASP A 1 103 ? -3.662 -14.748 -2.508 1.00 88.25 103 ASP A O 1
ATOM 791 N N . PHE A 1 104 ? -1.688 -13.910 -3.165 1.00 91.31 104 PHE A N 1
ATOM 792 C CA . PHE A 1 104 ? -2.233 -13.355 -4.400 1.00 91.31 104 PHE A CA 1
ATOM 793 C C . PHE A 1 104 ? -1.172 -12.997 -5.432 1.00 91.31 104 PHE A C 1
ATOM 795 O O . PHE A 1 104 ? 0.003 -12.799 -5.132 1.00 91.31 104 PHE A O 1
ATOM 802 N N . PHE A 1 105 ? -1.639 -12.835 -6.670 1.00 92.25 105 PHE A N 1
ATOM 803 C CA . PHE A 1 105 ? -0.879 -12.178 -7.721 1.00 92.25 105 PHE A CA 1
ATOM 804 C C . PHE A 1 105 ? -1.240 -10.698 -7.782 1.00 92.25 105 PHE A C 1
ATOM 806 O O . PHE A 1 105 ? -2.417 -10.332 -7.834 1.00 92.25 105 PHE A O 1
ATOM 813 N N . LEU A 1 106 ? -0.220 -9.850 -7.789 1.00 93.12 106 LEU A N 1
ATOM 814 C CA . LEU A 1 106 ? -0.343 -8.416 -7.983 1.00 93.12 106 LEU A CA 1
ATOM 815 C C . LEU A 1 106 ? 0.077 -8.070 -9.407 1.00 93.12 106 LEU A C 1
ATOM 817 O O . LEU A 1 106 ? 1.176 -8.411 -9.835 1.00 93.12 106 LEU A O 1
ATOM 821 N N . TYR A 1 107 ? -0.788 -7.361 -10.118 1.00 91.81 107 TYR A N 1
ATOM 822 C CA . TYR A 1 107 ? -0.547 -6.902 -11.478 1.00 91.81 107 TYR A CA 1
ATOM 823 C C . TYR A 1 107 ? -0.222 -5.413 -11.421 1.00 91.81 107 TYR A C 1
ATOM 825 O O . TYR A 1 107 ? -1.098 -4.596 -11.120 1.00 91.81 107 TYR A O 1
ATOM 833 N N . GLY A 1 108 ? 1.044 -5.078 -11.651 1.00 90.69 108 GLY A N 1
ATOM 834 C CA . GLY A 1 108 ? 1.529 -3.708 -11.752 1.00 90.69 108 GLY A CA 1
ATOM 835 C C . GLY A 1 108 ? 1.673 -3.300 -13.211 1.00 90.69 108 GLY A C 1
ATOM 836 O O . GLY A 1 108 ? 2.199 -4.072 -14.010 1.00 90.69 108 GLY A O 1
ATOM 837 N N . ASN A 1 109 ? 1.231 -2.096 -13.571 1.00 88.75 109 ASN A N 1
ATOM 838 C CA . ASN A 1 109 ? 1.560 -1.525 -14.874 1.00 88.75 109 ASN A CA 1
ATOM 839 C C . ASN A 1 109 ? 2.597 -0.409 -14.712 1.00 88.75 109 ASN A C 1
ATOM 841 O O . ASN A 1 109 ? 2.320 0.652 -14.150 1.00 88.75 109 ASN A O 1
ATOM 845 N N . ASP A 1 110 ? 3.795 -0.678 -15.203 1.00 87.56 110 ASP A N 1
ATOM 846 C CA . ASP A 1 110 ? 4.890 0.268 -15.308 1.00 87.56 110 ASP A CA 1
ATOM 847 C C . ASP A 1 110 ? 4.840 0.982 -16.661 1.00 87.56 110 ASP A C 1
ATOM 849 O O . ASP A 1 110 ? 4.622 0.355 -17.702 1.00 87.56 110 ASP A O 1
ATOM 853 N N . LEU A 1 111 ? 5.042 2.299 -16.662 1.00 81.50 111 LEU A N 1
ATOM 854 C CA . LEU A 1 111 ? 4.974 3.109 -17.878 1.00 81.50 111 LEU A CA 1
ATOM 855 C C . LEU A 1 111 ? 6.058 2.748 -18.903 1.00 81.50 111 LEU A C 1
ATOM 857 O O . LEU A 1 111 ? 5.838 2.923 -20.101 1.00 81.50 111 LEU A O 1
ATOM 861 N N . SER A 1 112 ? 7.204 2.241 -18.449 1.00 78.19 112 SER A N 1
ATOM 862 C CA . SER A 1 112 ? 8.342 1.894 -19.303 1.00 78.19 112 SER A CA 1
ATOM 863 C C . SER A 1 112 ? 8.422 0.398 -19.612 1.00 78.19 112 SER A C 1
ATOM 865 O O . SER A 1 112 ? 8.690 0.020 -20.753 1.00 78.19 112 SER A O 1
ATOM 867 N N . ARG A 1 113 ? 8.158 -0.462 -18.618 1.00 80.88 113 ARG A N 1
ATOM 868 C CA . ARG A 1 113 ? 8.307 -1.924 -18.743 1.00 80.88 113 ARG A CA 1
ATOM 869 C C . ARG A 1 113 ? 7.021 -2.649 -19.139 1.00 80.88 113 ARG A C 1
ATOM 871 O O . ARG A 1 113 ? 7.078 -3.801 -19.561 1.00 80.88 113 ARG A O 1
ATOM 878 N N . GLY A 1 114 ? 5.868 -1.986 -19.065 1.00 84.69 114 GLY A N 1
ATOM 879 C CA . GLY A 1 114 ? 4.579 -2.603 -19.354 1.00 84.69 114 GLY A CA 1
ATOM 880 C C . GLY A 1 114 ? 4.006 -3.314 -18.130 1.00 84.69 114 GLY A C 1
ATOM 881 O O . GLY A 1 114 ? 3.833 -2.697 -17.087 1.00 84.69 114 GLY A O 1
ATOM 882 N N . MET A 1 115 ? 3.629 -4.587 -18.257 1.00 87.44 115 MET A N 1
ATOM 883 C CA . MET A 1 115 ? 2.975 -5.325 -17.171 1.00 87.44 115 MET A CA 1
ATOM 884 C C . MET A 1 115 ? 3.982 -6.173 -16.394 1.00 87.44 115 MET A C 1
ATOM 886 O O . MET A 1 115 ? 4.539 -7.120 -16.944 1.00 87.44 115 MET A O 1
ATOM 890 N N . ASP A 1 116 ? 4.126 -5.879 -15.105 1.00 87.44 116 ASP A N 1
ATOM 891 C CA . ASP A 1 116 ? 4.867 -6.690 -14.144 1.00 87.44 116 ASP A CA 1
ATOM 892 C C . ASP A 1 116 ? 3.875 -7.501 -13.293 1.00 87.44 116 ASP A C 1
ATOM 894 O O . ASP A 1 116 ? 2.880 -6.967 -12.787 1.00 87.44 116 ASP A O 1
ATOM 898 N N . ILE A 1 117 ? 4.141 -8.798 -13.118 1.00 88.00 117 ILE A N 1
ATOM 899 C CA . ILE A 1 117 ? 3.341 -9.683 -12.265 1.00 88.00 117 ILE A CA 1
ATOM 900 C C . ILE A 1 117 ? 4.184 -10.091 -11.059 1.00 88.00 117 ILE A C 1
ATOM 902 O O . ILE A 1 117 ? 5.286 -10.625 -11.193 1.00 88.00 117 ILE A O 1
ATOM 906 N N . TYR A 1 118 ? 3.641 -9.869 -9.869 1.00 86.94 118 TYR A N 1
ATOM 907 C CA . TYR A 1 118 ? 4.281 -10.207 -8.605 1.00 86.94 118 TYR A CA 1
ATOM 908 C C . TYR A 1 118 ? 3.474 -11.275 -7.886 1.00 86.94 118 TYR A C 1
ATOM 910 O O . TYR A 1 118 ? 2.244 -11.231 -7.893 1.00 86.94 118 TYR A O 1
ATOM 918 N N . HIS A 1 119 ? 4.159 -12.199 -7.222 1.00 88.31 119 HIS A N 1
ATOM 919 C CA . HIS A 1 119 ? 3.530 -13.090 -6.256 1.00 88.31 119 HIS A CA 1
ATOM 920 C C . HIS A 1 119 ? 3.734 -12.528 -4.846 1.00 88.31 119 HIS A C 1
ATOM 922 O O . HIS A 1 119 ? 4.873 -12.290 -4.430 1.00 88.31 119 HIS A O 1
ATOM 928 N N . PHE A 1 120 ? 2.632 -12.294 -4.134 1.00 84.38 120 PHE A N 1
ATOM 929 C CA . PHE A 1 120 ? 2.632 -12.033 -2.701 1.00 84.38 120 PHE A CA 1
ATOM 930 C C . PHE A 1 120 ? 2.412 -13.359 -1.975 1.00 84.38 120 PHE A C 1
ATOM 932 O O . PHE A 1 120 ? 1.319 -13.924 -2.034 1.00 84.38 120 PHE A O 1
ATOM 939 N N . ASP A 1 121 ? 3.461 -13.832 -1.309 1.00 84.06 121 ASP A N 1
ATOM 940 C CA . ASP A 1 121 ? 3.422 -15.006 -0.444 1.00 84.06 121 ASP A CA 1
ATOM 941 C C . ASP A 1 121 ? 3.020 -14.568 0.972 1.00 84.06 121 ASP A C 1
ATOM 943 O O . ASP A 1 121 ? 3.773 -13.885 1.674 1.00 84.06 121 ASP A O 1
ATOM 947 N N . ALA A 1 122 ? 1.813 -14.936 1.396 1.00 73.69 122 ALA A N 1
ATOM 948 C CA . ALA A 1 122 ? 1.311 -14.640 2.730 1.00 73.69 122 ALA A CA 1
ATOM 949 C C . ALA A 1 122 ? 1.873 -15.591 3.794 1.00 73.69 122 ALA A C 1
ATOM 951 O O . ALA A 1 122 ? 1.529 -15.445 4.966 1.00 73.69 122 ALA A O 1
ATOM 952 N N . GLY A 1 123 ? 2.713 -16.561 3.429 1.00 62.72 123 GLY A N 1
ATOM 953 C CA . GLY A 1 123 ? 3.470 -17.429 4.331 1.00 62.72 123 GLY A CA 1
ATOM 954 C C . GLY A 1 123 ? 4.525 -16.703 5.171 1.00 62.72 123 GLY A C 1
ATOM 955 O O . GLY A 1 123 ? 5.037 -17.294 6.123 1.00 62.72 123 GLY A O 1
ATOM 956 N N . GLY A 1 124 ? 4.803 -15.428 4.875 1.00 55.44 124 GLY A N 1
ATOM 957 C CA . GLY A 1 124 ? 5.540 -14.533 5.768 1.00 55.44 124 GLY A CA 1
ATOM 958 C C . GLY A 1 124 ? 4.877 -14.386 7.142 1.00 55.44 124 GLY A C 1
ATOM 959 O O . GLY A 1 124 ? 3.738 -14.806 7.361 1.00 55.44 124 GLY A O 1
ATOM 960 N N . GLU A 1 125 ? 5.597 -13.809 8.104 1.00 43.09 125 GLU A N 1
ATOM 961 C CA . GLU A 1 125 ? 5.143 -13.745 9.492 1.00 43.09 125 GLU A CA 1
ATOM 962 C C . GLU A 1 125 ? 3.782 -13.030 9.609 1.00 43.09 125 GLU A C 1
ATOM 964 O O . GLU A 1 125 ? 3.647 -11.815 9.453 1.00 43.09 125 GLU A O 1
ATOM 969 N N . LYS A 1 126 ? 2.719 -13.806 9.852 1.00 43.38 126 LYS A N 1
ATOM 970 C CA . LYS A 1 126 ? 1.369 -13.266 10.027 1.00 43.38 126 LYS A CA 1
ATOM 971 C C . LYS A 1 126 ? 1.288 -12.631 11.408 1.00 43.38 126 LYS A C 1
ATOM 973 O O . LYS A 1 126 ? 1.574 -13.292 12.408 1.00 43.38 126 LYS A O 1
ATOM 978 N N . SER A 1 127 ? 0.822 -11.382 11.481 1.00 40.34 127 SER A N 1
ATOM 979 C CA . SER A 1 127 ? 0.466 -10.762 12.761 1.00 40.34 127 SER A CA 1
ATOM 980 C C . SER A 1 127 ? -0.394 -11.731 13.579 1.00 40.34 127 SER A C 1
ATOM 982 O O . SER A 1 127 ? -1.460 -12.169 13.133 1.00 40.34 127 SER A O 1
ATOM 984 N N . LYS A 1 128 ? 0.057 -12.064 14.796 1.00 39.53 128 LYS A N 1
ATOM 985 C CA . LYS A 1 128 ? -0.666 -12.957 15.723 1.00 39.53 128 LYS A CA 1
ATOM 986 C C . LYS A 1 128 ? -2.047 -12.405 16.097 1.00 39.53 128 LYS A C 1
ATOM 988 O O . LYS A 1 128 ? -2.907 -13.151 16.559 1.00 39.53 128 LYS A O 1
ATOM 993 N N . ASN A 1 129 ? -2.275 -11.113 15.858 1.00 39.94 129 ASN A N 1
ATOM 994 C CA . ASN A 1 129 ? -3.542 -10.439 16.065 1.00 39.94 129 ASN A CA 1
ATOM 995 C C . ASN A 1 129 ? -4.196 -10.126 14.719 1.00 39.94 129 ASN A C 1
ATOM 997 O O . ASN A 1 129 ? -3.731 -9.269 13.972 1.00 39.94 129 ASN A O 1
ATOM 1001 N N . LYS A 1 130 ? -5.349 -10.755 14.459 1.00 36.97 130 LYS A N 1
ATOM 1002 C CA . LYS A 1 130 ? -6.193 -10.449 13.290 1.00 36.97 130 LYS A CA 1
ATOM 1003 C C . LYS A 1 130 ? -6.693 -9.000 13.262 1.00 36.97 130 LYS A C 1
ATOM 1005 O O . LYS A 1 130 ? -7.192 -8.568 12.231 1.00 36.97 130 LYS A O 1
ATOM 1010 N N . GLY A 1 131 ? -6.559 -8.281 14.379 1.00 38.09 131 GLY A N 1
ATOM 1011 C CA . GLY A 1 131 ? -7.082 -6.938 14.556 1.00 38.09 131 GLY A CA 1
ATOM 1012 C C . GLY A 1 131 ? -8.610 -6.907 14.502 1.00 38.09 131 GLY A C 1
ATOM 1013 O O . GLY A 1 131 ? -9.284 -7.830 14.045 1.00 38.09 131 GLY A O 1
ATOM 1014 N N . ARG A 1 132 ? -9.170 -5.817 14.999 1.00 46.56 132 ARG A N 1
ATOM 1015 C CA . ARG A 1 132 ? -10.547 -5.403 14.745 1.00 46.56 132 ARG A CA 1
ATOM 1016 C C . ARG A 1 132 ? -10.480 -3.899 14.553 1.00 46.56 132 ARG A C 1
ATOM 1018 O O . ARG A 1 132 ? -9.727 -3.242 15.267 1.00 46.56 132 ARG A O 1
ATOM 1025 N N . PHE A 1 133 ? -11.284 -3.362 13.640 1.00 36.28 133 PHE A N 1
ATOM 1026 C CA . PHE A 1 133 ? -11.513 -1.922 13.596 1.00 36.28 133 PHE A CA 1
ATOM 1027 C C . PHE A 1 133 ? -11.956 -1.444 14.984 1.00 36.28 133 PHE A C 1
ATOM 1029 O O . PHE A 1 133 ? -13.000 -1.866 15.496 1.00 36.28 133 PHE A O 1
ATOM 1036 N N . MET A 1 134 ? -11.125 -0.614 15.614 1.00 41.16 134 MET A N 1
ATOM 1037 C CA . MET A 1 134 ? -11.500 0.057 16.851 1.00 41.16 134 MET A CA 1
ATOM 1038 C C . MET A 1 134 ? -12.750 0.887 16.575 1.00 41.16 134 MET A C 1
ATOM 1040 O O . MET A 1 134 ? -12.843 1.547 15.537 1.00 41.16 134 MET A O 1
ATOM 1044 N N . SER A 1 135 ? -13.713 0.848 17.492 1.00 44.53 135 SER A N 1
ATOM 1045 C CA . SER A 1 135 ? -14.745 1.877 17.497 1.00 44.53 135 SER A CA 1
ATOM 1046 C C . SER A 1 135 ? -14.084 3.240 17.760 1.00 44.53 135 SER A C 1
ATOM 1048 O O . SER A 1 135 ? -12.991 3.289 18.340 1.00 44.53 135 SER A O 1
ATOM 1050 N N . PRO A 1 136 ? -14.720 4.357 17.376 1.00 41.22 136 PRO A N 1
ATOM 1051 C CA . PRO A 1 136 ? -14.169 5.689 17.626 1.00 41.22 136 PRO A CA 1
ATOM 1052 C C . PRO A 1 136 ? -13.753 5.908 19.093 1.00 41.22 136 PRO A C 1
ATOM 1054 O O . PRO A 1 136 ? -12.665 6.406 19.369 1.00 41.22 136 PRO A O 1
ATOM 1057 N N . THR A 1 137 ? -14.558 5.418 20.041 1.00 48.59 137 THR A N 1
ATOM 1058 C CA . THR A 1 137 ? -14.278 5.503 21.484 1.00 48.59 137 THR A CA 1
ATOM 1059 C C . THR A 1 137 ? -13.054 4.682 21.906 1.00 48.59 137 THR A C 1
ATOM 1061 O O . THR A 1 137 ? -12.289 5.098 22.774 1.00 48.59 137 THR A O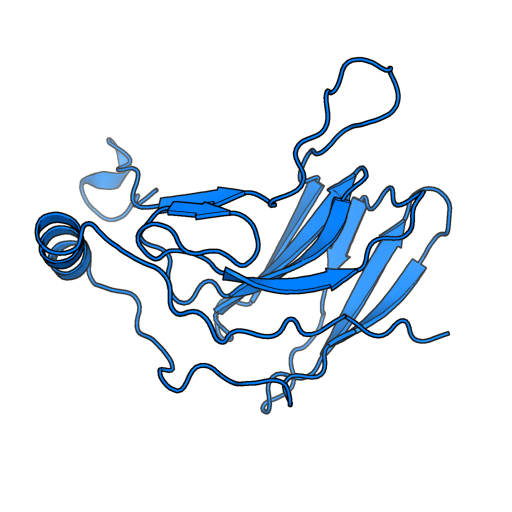 1
ATOM 1064 N N . GLU A 1 138 ? -12.843 3.512 21.300 1.00 47.12 138 GLU A N 1
ATOM 1065 C CA . GLU A 1 138 ? -11.683 2.656 21.588 1.00 47.12 138 GLU A CA 1
ATOM 1066 C C . GLU A 1 138 ? -10.380 3.281 21.077 1.00 47.12 138 GLU A C 1
ATOM 1068 O O . GLU A 1 138 ? -9.355 3.207 21.757 1.00 47.12 138 GLU A O 1
ATOM 1073 N N . ALA A 1 139 ? -10.433 3.945 19.920 1.00 40.97 139 ALA A N 1
ATOM 1074 C CA . ALA A 1 139 ? -9.302 4.660 19.339 1.00 40.97 139 ALA A CA 1
ATOM 1075 C C . ALA A 1 139 ? -8.859 5.846 20.215 1.00 40.97 139 ALA A C 1
ATOM 1077 O O . ALA A 1 139 ? -7.669 6.011 20.487 1.00 40.97 139 ALA A O 1
ATOM 1078 N N . GLU A 1 140 ? -9.813 6.631 20.714 1.00 45.47 140 GLU A N 1
ATOM 1079 C CA . GLU A 1 140 ? -9.567 7.799 21.570 1.00 45.47 140 GLU A CA 1
ATOM 1080 C C . GLU A 1 140 ? -8.938 7.406 22.925 1.00 45.47 140 GLU A C 1
ATOM 1082 O O . GLU A 1 140 ? -7.973 8.016 23.402 1.00 45.47 140 GLU A O 1
ATOM 1087 N N . LEU A 1 141 ? -9.410 6.303 23.513 1.00 54.03 141 LEU A N 1
ATOM 1088 C CA . LEU A 1 141 ? -8.848 5.717 24.737 1.00 54.03 141 LEU A CA 1
ATOM 1089 C C . LEU A 1 141 ? -7.449 5.116 24.544 1.00 54.03 141 LEU A C 1
ATOM 1091 O O . LEU A 1 141 ? -6.650 5.124 25.480 1.00 54.03 141 LEU A O 1
ATOM 1095 N N . TYR A 1 142 ? -7.156 4.568 23.366 1.00 47.53 142 TYR A N 1
ATOM 1096 C CA . TYR A 1 142 ? -5.860 3.960 23.067 1.00 47.53 142 TYR A CA 1
ATOM 1097 C C . TYR A 1 142 ? -4.778 5.019 22.821 1.00 47.53 142 TYR A C 1
ATOM 1099 O O . TYR A 1 142 ? -3.690 4.935 23.398 1.00 47.53 142 TYR A O 1
ATOM 1107 N N . LEU A 1 143 ? -5.095 6.039 22.018 1.00 47.50 143 LEU A N 1
ATOM 1108 C CA . LEU A 1 143 ? -4.175 7.123 21.656 1.00 47.50 143 LEU A CA 1
ATOM 1109 C C . LEU A 1 143 ? -3.843 8.051 22.830 1.00 47.50 143 LEU A C 1
ATOM 1111 O O . LEU A 1 143 ? -2.761 8.627 22.867 1.00 47.50 143 LEU A O 1
ATOM 1115 N N . SER A 1 144 ? -4.739 8.171 23.811 1.00 53.16 144 SER A N 1
ATOM 1116 C CA . SER A 1 144 ? -4.484 8.956 25.028 1.00 53.16 144 SER A CA 1
ATOM 1117 C C . SER A 1 144 ? -3.526 8.278 26.016 1.00 53.16 144 SER A C 1
ATOM 1119 O O . SER A 1 144 ? -3.018 8.943 26.917 1.00 53.16 144 SER A O 1
ATOM 1121 N N . LYS A 1 145 ? -3.277 6.967 25.872 1.00 48.19 145 LYS A N 1
ATOM 1122 C CA . LYS A 1 145 ? -2.510 6.160 26.839 1.00 48.19 145 LYS A CA 1
ATOM 1123 C C . LYS A 1 145 ? -1.193 5.610 26.305 1.00 48.19 145 LYS A C 1
ATOM 1125 O O . LYS A 1 145 ? -0.324 5.281 27.106 1.00 48.19 145 LYS A O 1
ATOM 1130 N N . ASN A 1 146 ? -1.046 5.493 24.989 1.00 44.69 146 ASN A N 1
ATOM 1131 C CA . ASN A 1 146 ? 0.119 4.868 24.372 1.00 44.69 146 ASN A CA 1
ATOM 1132 C C . ASN A 1 146 ? 0.869 5.888 23.516 1.00 44.69 146 ASN A C 1
ATOM 1134 O O . ASN A 1 146 ? 0.499 6.160 22.375 1.00 44.69 146 ASN A O 1
ATOM 1138 N N . VAL A 1 147 ? 1.942 6.432 24.086 1.00 49.81 147 VAL A N 1
ATOM 1139 C CA . VAL A 1 147 ? 2.951 7.213 23.370 1.00 49.81 147 VAL A CA 1
ATOM 1140 C C . VAL A 1 147 ? 4.277 6.466 23.534 1.00 49.81 147 VAL A C 1
ATOM 1142 O O . VAL A 1 147 ? 4.989 6.712 24.502 1.00 49.81 147 VAL A O 1
ATOM 1145 N N . GLY A 1 148 ? 4.591 5.509 22.649 1.00 47.16 148 GLY A N 1
ATOM 1146 C CA . GLY A 1 148 ? 5.953 4.958 22.584 1.00 47.16 148 GLY A CA 1
ATOM 1147 C C . GLY A 1 148 ? 6.168 3.532 22.043 1.00 47.16 148 GLY A C 1
ATOM 1148 O O . GLY A 1 148 ? 5.442 2.609 22.394 1.00 47.16 148 GLY A O 1
ATOM 1149 N N . GLU A 1 149 ? 7.264 3.452 21.271 1.00 42.69 149 GLU A N 1
ATOM 1150 C CA . GLU A 1 149 ? 8.265 2.392 20.998 1.00 42.69 149 GLU A CA 1
ATOM 1151 C C . GLU A 1 149 ? 7.948 1.102 20.205 1.00 42.69 149 GLU A C 1
ATOM 1153 O O . GLU A 1 149 ? 6.922 0.445 20.355 1.00 42.69 149 GLU A O 1
ATOM 1158 N N . ILE A 1 150 ? 8.916 0.764 19.335 1.00 38.22 150 ILE A N 1
ATOM 1159 C CA . ILE A 1 150 ? 8.882 -0.228 18.246 1.00 38.22 150 ILE A CA 1
ATOM 1160 C C . ILE A 1 150 ? 9.685 -1.490 18.652 1.00 38.22 150 ILE A C 1
ATOM 1162 O O . ILE A 1 150 ? 10.817 -1.341 19.116 1.00 38.22 150 ILE A O 1
ATOM 1166 N N . PRO A 1 151 ? 9.171 -2.722 18.452 1.00 45.34 151 PRO A N 1
ATOM 1167 C CA . PRO A 1 151 ? 9.929 -3.968 18.647 1.00 45.34 151 PRO A CA 1
ATOM 1168 C C . PRO A 1 151 ? 11.038 -4.182 17.598 1.00 45.34 151 PRO A C 1
ATOM 1170 O O . PRO A 1 151 ? 10.870 -3.842 16.431 1.00 45.34 151 PRO A O 1
ATOM 1173 N N . ALA A 1 152 ? 12.162 -4.771 18.015 1.00 39.12 152 ALA A N 1
ATOM 1174 C CA . ALA A 1 152 ? 13.412 -4.860 17.249 1.00 39.12 152 ALA A CA 1
ATOM 1175 C C . ALA A 1 152 ? 13.496 -6.010 16.218 1.00 39.12 152 ALA A C 1
ATOM 1177 O O . ALA A 1 152 ? 14.553 -6.198 15.618 1.00 39.12 152 ALA A O 1
ATOM 1178 N N . ASP A 1 153 ? 12.442 -6.804 16.035 1.00 40.16 153 ASP A N 1
ATOM 1179 C CA . ASP A 1 153 ? 12.522 -8.139 15.427 1.00 40.16 153 ASP A CA 1
ATOM 1180 C C . ASP A 1 153 ? 11.598 -8.375 14.217 1.00 40.16 153 ASP A C 1
ATOM 1182 O O . ASP A 1 153 ? 11.169 -9.502 14.000 1.00 40.16 153 ASP A O 1
ATOM 1186 N N . TYR A 1 154 ? 11.308 -7.359 13.392 1.00 33.22 154 TYR A N 1
ATOM 1187 C CA . TYR A 1 154 ? 10.443 -7.540 12.212 1.00 33.22 154 TYR A CA 1
ATOM 1188 C C . TYR A 1 154 ? 11.204 -7.620 10.881 1.00 33.22 154 TYR A C 1
ATOM 1190 O O . TYR A 1 154 ? 11.993 -6.737 10.554 1.00 33.22 154 TYR A O 1
ATOM 1198 N N . GLU A 1 155 ? 10.921 -8.668 10.100 1.00 34.47 155 GLU A N 1
ATOM 1199 C CA . GLU A 1 155 ? 11.533 -8.959 8.796 1.00 34.47 155 GLU A CA 1
ATOM 1200 C C . GLU A 1 155 ? 10.529 -8.703 7.647 1.00 34.47 155 GLU A C 1
ATOM 1202 O O . GLU A 1 155 ? 9.352 -9.065 7.734 1.00 34.47 155 GLU A O 1
ATOM 1207 N N . MET A 1 156 ? 10.977 -8.050 6.566 1.00 37.44 156 MET A N 1
ATOM 1208 C CA . MET A 1 156 ? 10.155 -7.717 5.392 1.00 37.44 156 MET A CA 1
ATOM 1209 C C . MET A 1 156 ? 9.910 -8.926 4.481 1.00 37.44 156 MET A C 1
ATOM 1211 O O . MET A 1 156 ? 10.836 -9.669 4.163 1.00 37.44 156 MET A O 1
ATOM 1215 N N . VAL A 1 157 ? 8.695 -9.046 3.933 1.00 42.22 157 VAL A N 1
ATOM 1216 C CA . VAL A 1 157 ? 8.434 -9.923 2.780 1.00 42.22 157 VAL A CA 1
ATOM 1217 C C . VAL A 1 157 ? 8.694 -9.141 1.489 1.00 42.22 157 VAL A C 1
ATOM 1219 O O . VAL A 1 157 ? 7.936 -8.240 1.120 1.00 42.22 157 VAL A O 1
ATOM 1222 N N . CYS A 1 158 ? 9.764 -9.492 0.777 1.00 41.84 158 CYS A N 1
ATOM 1223 C CA . CYS A 1 158 ? 9.981 -9.035 -0.595 1.00 41.84 158 CYS A CA 1
ATOM 1224 C C . CYS A 1 158 ? 8.936 -9.671 -1.524 1.00 41.84 158 CYS A C 1
ATOM 1226 O O . CYS A 1 158 ? 8.817 -10.896 -1.572 1.00 41.84 158 CYS A O 1
ATOM 1228 N N . LEU A 1 159 ? 8.215 -8.862 -2.307 1.00 44.25 159 LEU A N 1
ATOM 1229 C CA . LEU A 1 159 ? 7.400 -9.386 -3.409 1.00 44.25 159 LEU A CA 1
ATOM 1230 C C . LEU A 1 159 ? 8.317 -10.065 -4.435 1.00 44.25 159 LEU A C 1
ATOM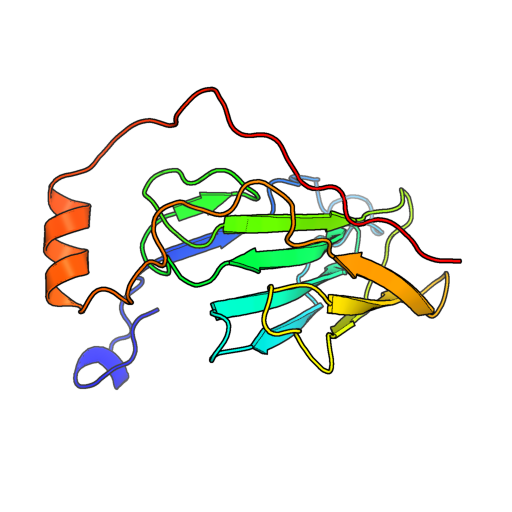 1232 O O . LEU A 1 159 ? 9.340 -9.498 -4.819 1.00 44.25 159 LEU A O 1
ATOM 1236 N N . ILE A 1 160 ? 7.952 -11.259 -4.904 1.00 51.50 160 ILE A N 1
ATOM 1237 C CA . ILE A 1 160 ? 8.796 -12.027 -5.831 1.00 51.50 160 ILE A CA 1
ATOM 1238 C C . ILE A 1 160 ? 8.296 -11.802 -7.268 1.00 51.50 160 ILE A C 1
ATOM 1240 O O . ILE A 1 160 ? 7.172 -12.225 -7.574 1.00 51.50 160 ILE A O 1
ATOM 1244 N N . PRO A 1 161 ? 9.090 -11.178 -8.166 1.00 42.22 161 PRO A N 1
ATOM 1245 C CA . PRO A 1 161 ? 8.726 -11.028 -9.573 1.00 42.22 161 PRO A CA 1
ATOM 1246 C C . PRO A 1 161 ? 8.559 -12.396 -10.229 1.00 42.22 161 PRO A C 1
ATOM 1248 O O . PRO A 1 161 ? 9.430 -13.257 -10.096 1.00 42.22 161 PRO A O 1
ATOM 1251 N N . GLN A 1 162 ? 7.468 -12.583 -10.963 1.00 56.41 162 GLN A N 1
ATOM 1252 C CA . GLN A 1 162 ? 7.238 -13.776 -11.771 1.00 56.41 162 GLN A CA 1
ATOM 1253 C C . GLN A 1 162 ? 7.420 -13.375 -13.239 1.00 56.41 162 GLN A C 1
ATOM 1255 O O . GLN A 1 162 ? 6.701 -12.504 -13.728 1.00 56.41 162 GLN A O 1
ATOM 1260 N N . ARG A 1 163 ? 8.424 -13.946 -13.914 1.00 46.03 163 ARG A N 1
ATOM 1261 C CA . ARG A 1 163 ? 8.616 -13.790 -15.365 1.00 46.03 163 ARG A CA 1
ATOM 1262 C C . ARG A 1 163 ? 7.882 -14.884 -16.120 1.00 46.03 163 ARG A C 1
ATOM 1264 O O . ARG A 1 163 ? 7.956 -16.042 -15.655 1.00 46.03 163 ARG A O 1
#